Protein AF-A0A969VU24-F1 (afdb_monomer_lite)

Radius of gyration: 13.6 Å; chains: 1; bounding box: 31×31×35 Å

Structure (mmCIF, N/CA/C/O backbone):
data_AF-A0A969VU24-F1
#
_entry.id   AF-A0A969VU24-F1
#
loop_
_atom_site.group_PDB
_atom_site.id
_atom_site.type_symbol
_atom_site.label_atom_id
_atom_sit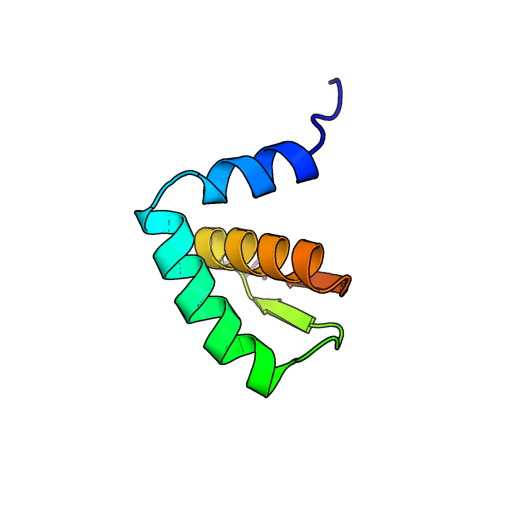e.label_alt_id
_atom_site.label_comp_id
_atom_site.label_asym_id
_atom_site.label_entity_id
_atom_site.label_seq_id
_atom_site.pdbx_PDB_ins_code
_atom_site.Cartn_x
_atom_site.Cartn_y
_atom_site.Cartn_z
_atom_site.occupancy
_atom_site.B_iso_or_equiv
_atom_site.auth_seq_id
_atom_site.auth_comp_id
_atom_site.auth_asym_id
_atom_site.auth_atom_id
_atom_site.pdbx_PDB_model_num
ATOM 1 N N . MET A 1 1 ? 10.976 -21.051 10.996 1.00 46.56 1 MET A N 1
ATOM 2 C CA . MET A 1 1 ? 10.868 -19.580 11.146 1.00 46.56 1 MET A CA 1
ATOM 3 C C . MET A 1 1 ? 9.542 -19.260 11.832 1.00 46.56 1 MET A C 1
ATOM 5 O O . MET A 1 1 ? 8.506 -19.569 11.256 1.00 46.56 1 MET A O 1
ATOM 9 N N . LYS A 1 2 ? 9.533 -18.738 13.072 1.00 46.88 2 LYS A N 1
ATOM 10 C CA . LYS A 1 2 ? 8.277 -18.311 13.724 1.00 46.88 2 LYS A CA 1
ATOM 11 C C . LYS A 1 2 ? 7.695 -17.143 12.918 1.00 46.88 2 LYS A C 1
ATOM 13 O O . LYS A 1 2 ? 8.399 -16.159 12.699 1.00 46.88 2 LYS A O 1
ATOM 18 N N . ARG A 1 3 ? 6.455 -17.267 12.431 1.00 55.25 3 ARG A N 1
ATOM 19 C CA . ARG A 1 3 ? 5.769 -16.177 11.721 1.00 55.25 3 ARG A CA 1
ATOM 20 C C . ARG A 1 3 ? 5.560 -15.033 12.716 1.00 55.25 3 ARG A C 1
ATOM 22 O O . ARG A 1 3 ? 4.890 -15.225 13.725 1.00 55.25 3 ARG A O 1
ATOM 29 N N . LYS A 1 4 ? 6.184 -13.879 12.468 1.00 60.22 4 LYS A N 1
ATOM 30 C CA . LYS A 1 4 ? 5.860 -12.649 13.199 1.00 60.22 4 LYS A CA 1
ATOM 31 C C . LYS A 1 4 ? 4.440 -12.243 12.820 1.00 60.22 4 LYS A C 1
ATOM 33 O O . LYS A 1 4 ? 4.096 -12.302 11.640 1.00 60.22 4 LYS A O 1
ATOM 38 N N . ASP A 1 5 ? 3.645 -11.836 13.801 1.00 63.03 5 ASP A N 1
ATOM 39 C CA . ASP A 1 5 ? 2.339 -11.245 13.533 1.00 63.03 5 ASP A CA 1
ATOM 40 C C . ASP A 1 5 ? 2.547 -9.902 12.819 1.00 63.03 5 ASP A C 1
ATOM 42 O O . ASP A 1 5 ? 3.033 -8.926 13.395 1.00 63.03 5 ASP A O 1
ATOM 46 N N . LEU A 1 6 ? 2.252 -9.891 11.520 1.00 63.06 6 LEU A N 1
ATOM 47 C CA . LEU A 1 6 ? 2.423 -8.730 10.649 1.00 63.06 6 LEU A CA 1
ATOM 48 C C . LEU A 1 6 ? 1.481 -7.590 11.054 1.00 63.06 6 LEU A C 1
ATOM 50 O O . LEU A 1 6 ? 1.816 -6.428 10.853 1.00 63.06 6 LEU A O 1
ATOM 54 N N . THR A 1 7 ? 0.350 -7.915 11.682 1.00 62.41 7 THR A N 1
ATOM 55 C CA . THR A 1 7 ? -0.683 -6.964 12.107 1.00 62.41 7 THR A CA 1
ATOM 56 C C . THR A 1 7 ? -0.158 -6.021 13.188 1.00 62.41 7 THR A C 1
ATOM 58 O O . THR A 1 7 ? -0.295 -4.802 13.081 1.00 62.41 7 THR A O 1
ATOM 61 N N . ALA A 1 8 ? 0.534 -6.575 14.190 1.00 61.69 8 ALA A N 1
ATOM 62 C CA . ALA A 1 8 ? 1.160 -5.806 15.265 1.00 61.69 8 ALA A CA 1
ATOM 63 C C . ALA A 1 8 ? 2.287 -4.889 14.751 1.00 61.69 8 ALA A C 1
ATOM 65 O O . ALA A 1 8 ? 2.461 -3.771 15.234 1.00 61.69 8 ALA A O 1
ATOM 66 N N . VAL A 1 9 ? 3.039 -5.338 13.739 1.00 63.78 9 VAL A N 1
ATOM 67 C CA . VAL A 1 9 ? 4.103 -4.537 13.110 1.00 63.78 9 VAL A CA 1
ATOM 68 C C . VAL A 1 9 ? 3.514 -3.382 12.299 1.00 63.78 9 VAL A C 1
ATOM 70 O O . VAL A 1 9 ? 4.044 -2.273 12.349 1.00 63.78 9 VAL A O 1
ATOM 73 N N . SER A 1 10 ? 2.406 -3.617 11.590 1.00 67.25 10 SER A N 1
ATOM 74 C CA . SER A 1 10 ? 1.718 -2.592 10.806 1.00 67.25 10 SER A CA 1
ATOM 75 C C . SER A 1 10 ? 1.200 -1.449 11.683 1.00 67.25 10 SER A C 1
ATOM 77 O O . SER A 1 10 ? 1.477 -0.291 11.388 1.00 67.25 10 SER A O 1
ATOM 79 N N . LEU A 1 11 ? 0.533 -1.742 12.803 1.00 72.00 11 LEU A N 1
ATOM 80 C CA . LEU A 1 11 ? -0.003 -0.694 13.684 1.00 72.00 11 LEU A CA 1
ATOM 81 C C . LEU A 1 11 ? 1.097 0.146 14.352 1.00 72.00 11 LEU A C 1
ATOM 83 O O . LEU A 1 11 ? 0.946 1.359 14.483 1.00 72.00 11 LEU A O 1
ATOM 87 N N . LYS A 1 12 ? 2.246 -0.459 14.677 1.00 82.19 12 LYS A N 1
ATOM 88 C CA . LYS A 1 12 ? 3.397 0.259 15.242 1.00 82.19 12 LYS A CA 1
ATOM 89 C C . LYS A 1 12 ? 3.983 1.309 14.287 1.00 82.19 12 LYS A C 1
ATOM 91 O O . LYS A 1 12 ? 4.534 2.312 14.731 1.00 82.19 12 LYS A O 1
ATOM 96 N N . LEU A 1 13 ? 3.843 1.128 12.970 1.00 82.06 13 LEU A N 1
ATOM 97 C CA . LEU A 1 13 ? 4.297 2.122 11.986 1.00 82.06 13 LEU A CA 1
ATOM 98 C C . LEU A 1 13 ? 3.530 3.448 12.101 1.00 82.06 13 LEU A C 1
ATOM 100 O O . LEU A 1 13 ? 4.098 4.501 11.808 1.00 82.06 13 LEU A O 1
ATOM 104 N N . LEU A 1 14 ? 2.274 3.412 12.558 1.00 83.69 14 LEU A N 1
ATOM 105 C CA . LEU A 1 14 ? 1.437 4.603 12.720 1.00 83.69 14 LEU A CA 1
ATOM 106 C C . LEU A 1 14 ? 1.818 5.459 13.940 1.00 83.69 14 LEU A C 1
ATOM 108 O O . LEU A 1 14 ? 1.357 6.596 14.032 1.00 83.69 14 LEU A O 1
ATOM 112 N N . GLU A 1 15 ? 2.692 4.975 14.833 1.00 90.19 15 GLU A N 1
ATOM 113 C CA . GLU A 1 15 ? 3.289 5.790 15.907 1.00 90.19 15 GLU A CA 1
ATOM 114 C C . GLU A 1 15 ? 4.221 6.874 15.337 1.00 90.19 15 GLU A C 1
ATOM 116 O O . GLU A 1 15 ? 4.414 7.940 15.928 1.00 90.19 15 GLU A O 1
ATOM 121 N N . ASN A 1 16 ? 4.795 6.634 14.154 1.00 93.44 16 ASN A N 1
ATOM 122 C CA . ASN A 1 16 ? 5.616 7.623 13.477 1.00 93.44 16 ASN A CA 1
ATOM 123 C C . ASN A 1 16 ? 4.733 8.713 12.854 1.00 93.44 16 ASN A C 1
ATOM 125 O O . ASN A 1 16 ? 4.010 8.468 11.888 1.00 93.44 16 ASN A O 1
ATOM 129 N N . LYS A 1 17 ? 4.869 9.952 13.343 1.00 95.00 17 LYS A N 1
ATOM 130 C CA . LYS A 1 17 ? 4.089 11.116 12.882 1.00 95.00 17 LYS A CA 1
ATOM 131 C C . LYS A 1 17 ? 4.114 11.327 11.364 1.00 95.00 17 LYS A C 1
ATOM 133 O O . LYS A 1 17 ? 3.089 11.679 10.788 1.00 95.00 17 LYS A O 1
ATOM 138 N N . LYS A 1 18 ? 5.263 11.117 10.705 1.00 95.06 18 LYS A N 1
ATOM 139 C CA . LYS A 1 18 ? 5.381 11.293 9.246 1.00 95.06 18 LYS A CA 1
ATOM 140 C C . LYS A 1 18 ? 4.597 10.217 8.498 1.00 95.06 18 LYS A C 1
ATOM 142 O O . LYS A 1 18 ? 3.860 10.539 7.572 1.00 95.06 18 LYS A O 1
ATOM 147 N N . ILE A 1 19 ? 4.731 8.958 8.918 1.00 94.06 19 ILE A N 1
ATOM 148 C CA . ILE A 1 19 ? 4.015 7.829 8.306 1.00 94.06 19 ILE A CA 1
ATOM 149 C C . ILE A 1 19 ? 2.511 7.977 8.535 1.00 94.06 19 ILE A C 1
ATOM 151 O O . ILE A 1 19 ? 1.740 7.817 7.595 1.00 94.06 19 ILE A O 1
ATOM 155 N N . ASN A 1 20 ? 2.104 8.353 9.748 1.00 94.81 20 ASN A N 1
ATOM 156 C CA . ASN A 1 20 ? 0.709 8.602 10.093 1.00 94.81 20 ASN A CA 1
ATOM 157 C C . ASN A 1 20 ? 0.088 9.680 9.191 1.00 94.81 20 ASN A C 1
ATOM 159 O O . ASN A 1 20 ? -0.966 9.458 8.605 1.00 94.81 2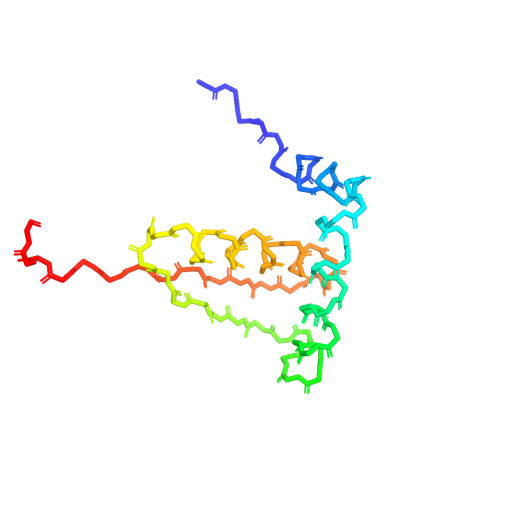0 ASN A O 1
ATOM 163 N N . TYR A 1 21 ? 0.789 10.800 8.982 1.00 96.56 21 TYR A N 1
ATOM 164 C CA . TYR A 1 21 ? 0.327 11.854 8.079 1.00 96.56 21 TYR A CA 1
ATOM 165 C C . TYR A 1 21 ? 0.176 11.369 6.628 1.00 96.56 21 TYR A C 1
ATOM 167 O O . TYR A 1 21 ? -0.837 11.645 5.985 1.00 96.56 21 TYR A O 1
ATOM 175 N N . ILE A 1 22 ? 1.153 10.617 6.109 1.00 96.75 22 ILE A N 1
ATOM 176 C CA . ILE A 1 22 ? 1.080 10.042 4.755 1.00 96.75 22 ILE A CA 1
ATOM 177 C C . ILE A 1 22 ? -0.111 9.084 4.650 1.00 96.75 22 ILE A C 1
ATOM 179 O O . ILE A 1 22 ? -0.884 9.165 3.695 1.00 96.75 22 ILE A O 1
ATOM 183 N N . TYR A 1 23 ? -0.287 8.216 5.646 1.00 96.38 23 TYR A N 1
ATOM 184 C CA . TYR A 1 23 ? -1.397 7.277 5.698 1.00 96.38 23 TYR A CA 1
ATOM 185 C C . TYR A 1 23 ? -2.752 7.981 5.756 1.00 96.38 23 TYR A C 1
ATOM 187 O O . TYR A 1 23 ? -3.637 7.633 4.985 1.00 96.38 23 TYR A O 1
ATOM 195 N N . PHE A 1 24 ? -2.898 9.020 6.579 1.00 96.00 24 PHE A N 1
ATOM 196 C CA . PHE A 1 24 ? -4.113 9.831 6.639 1.00 96.00 24 PHE A CA 1
ATOM 197 C C . PHE A 1 24 ? -4.477 10.398 5.260 1.00 96.00 24 PHE A C 1
ATOM 199 O O . PHE A 1 24 ? -5.597 10.229 4.785 1.00 96.00 24 PHE A O 1
ATOM 206 N N . ARG A 1 25 ? -3.507 10.997 4.554 1.00 97.06 25 ARG A N 1
ATOM 207 C CA . ARG A 1 25 ? -3.728 11.552 3.205 1.00 97.06 25 ARG A CA 1
ATOM 208 C C . ARG A 1 25 ? -4.069 10.481 2.169 1.00 97.06 25 ARG A C 1
ATOM 210 O O . ARG A 1 25 ? -4.845 10.754 1.256 1.00 97.06 25 ARG A O 1
ATOM 217 N N . PHE A 1 26 ? -3.470 9.298 2.283 1.00 96.25 26 PHE A N 1
ATOM 218 C CA . PHE A 1 26 ? -3.795 8.147 1.447 1.00 96.25 26 PHE A CA 1
ATOM 219 C C . PHE A 1 26 ? -5.224 7.661 1.715 1.00 96.25 26 PHE A C 1
ATOM 221 O O . PHE A 1 26 ? -6.022 7.581 0.784 1.00 96.25 26 PHE A O 1
ATOM 228 N N . ARG A 1 27 ? -5.568 7.415 2.983 1.00 95.75 27 ARG A N 1
ATOM 229 C CA . ARG A 1 27 ? -6.878 6.927 3.421 1.00 95.75 27 ARG A CA 1
ATOM 230 C C . ARG A 1 27 ? -8.008 7.829 2.939 1.00 95.75 27 ARG A C 1
ATOM 232 O O . ARG A 1 27 ? -8.942 7.316 2.341 1.00 95.75 27 ARG A O 1
ATOM 239 N N . GLU A 1 28 ? -7.904 9.143 3.132 1.00 95.69 28 GLU A N 1
ATOM 240 C CA . GLU A 1 28 ? -8.939 10.100 2.706 1.00 95.69 28 GLU A CA 1
ATOM 241 C C . GLU A 1 28 ? -9.238 10.007 1.202 1.00 95.69 28 GLU A C 1
ATOM 243 O O . GLU A 1 28 ? -10.388 10.093 0.776 1.00 95.69 28 GLU A O 1
ATOM 248 N N . LYS A 1 29 ? -8.202 9.786 0.384 1.00 95.44 29 LYS A N 1
ATOM 249 C CA . LYS A 1 29 ? -8.354 9.633 -1.068 1.00 95.44 29 LYS A CA 1
ATOM 250 C C . LYS A 1 29 ? -8.920 8.275 -1.465 1.00 95.44 29 LYS A C 1
ATOM 252 O O . LYS A 1 29 ? -9.681 8.195 -2.418 1.00 95.44 29 LYS A O 1
ATOM 257 N N . ILE A 1 30 ? -8.509 7.208 -0.786 1.00 94.81 30 ILE A N 1
ATOM 258 C CA . ILE A 1 30 ? -8.924 5.845 -1.130 1.00 94.81 30 ILE A CA 1
ATOM 259 C C . ILE A 1 30 ? -10.331 5.538 -0.622 1.00 94.81 30 ILE A C 1
ATOM 261 O O . ILE A 1 30 ? -11.079 4.839 -1.303 1.00 94.81 30 ILE A O 1
ATOM 265 N N . LEU A 1 31 ? -10.723 6.099 0.522 1.00 94.69 31 LEU A N 1
ATOM 266 C CA . LEU A 1 31 ? -12.035 5.878 1.123 1.00 94.69 31 LEU A CA 1
ATOM 267 C C . LEU A 1 31 ? -13.176 6.285 0.187 1.00 94.69 31 LEU A C 1
ATOM 269 O O . LEU A 1 31 ? -14.157 5.555 0.083 1.00 94.69 31 LEU A O 1
ATOM 273 N N . SER A 1 32 ? -13.029 7.398 -0.535 1.00 93.12 32 SER A N 1
ATOM 274 C CA . SER A 1 32 ? -14.031 7.863 -1.502 1.00 93.12 32 SER A CA 1
ATOM 275 C C . SER A 1 32 ? -14.068 7.050 -2.800 1.00 93.12 32 SER A C 1
ATOM 277 O O . SER A 1 32 ? -15.079 7.074 -3.495 1.00 93.12 32 SER A O 1
ATOM 279 N N . LEU A 1 33 ? -12.988 6.336 -3.130 1.00 93.50 33 LEU A N 1
ATOM 280 C CA . LEU A 1 33 ? -12.862 5.569 -4.373 1.00 93.50 33 LEU A 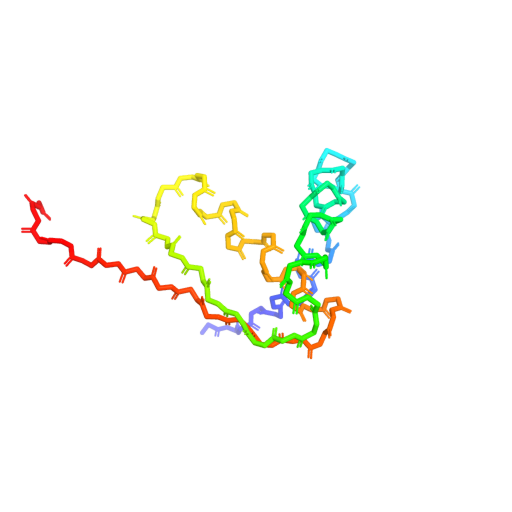CA 1
ATOM 281 C C . LEU A 1 33 ? -13.255 4.099 -4.207 1.00 93.50 33 LEU A C 1
ATOM 283 O O . LEU A 1 33 ? -13.886 3.527 -5.088 1.00 93.50 33 LEU A O 1
ATOM 287 N N . ILE A 1 34 ? -12.834 3.483 -3.103 1.00 92.62 34 ILE A N 1
ATOM 288 C CA . ILE A 1 34 ? -12.913 2.033 -2.882 1.00 92.62 34 ILE A CA 1
ATOM 289 C C . ILE A 1 34 ? -13.834 1.705 -1.703 1.00 92.62 34 ILE A C 1
ATOM 291 O O . ILE A 1 34 ? -14.473 0.655 -1.682 1.00 92.62 34 ILE A O 1
ATOM 295 N N . GLY A 1 35 ? -13.915 2.580 -0.695 1.00 93.06 35 GLY A N 1
ATOM 296 C CA . GLY A 1 35 ? -14.679 2.296 0.517 1.00 93.06 35 GLY A CA 1
ATOM 297 C C . GLY A 1 35 ? -14.230 0.985 1.175 1.00 93.06 35 GLY A C 1
ATOM 298 O O . GLY A 1 35 ? -13.048 0.795 1.474 1.00 93.06 35 GLY A O 1
ATOM 299 N N . LYS A 1 36 ? -15.174 0.063 1.387 1.00 93.62 36 LYS A N 1
ATOM 300 C CA . LYS A 1 36 ? -14.924 -1.268 1.971 1.00 93.62 36 LYS A CA 1
ATOM 301 C C . LYS A 1 36 ? -14.799 -2.388 0.934 1.00 93.62 36 LYS A C 1
ATOM 303 O O . LYS A 1 36 ? -14.700 -3.553 1.311 1.00 93.62 36 LYS A O 1
ATOM 308 N N . GLU A 1 37 ? -14.791 -2.052 -0.350 1.00 95.19 37 GLU A N 1
ATOM 309 C CA . GLU A 1 37 ? -14.682 -3.050 -1.405 1.00 95.19 37 GLU A CA 1
ATOM 310 C C . GLU A 1 37 ? -13.299 -3.701 -1.433 1.00 95.19 37 GLU A C 1
ATOM 312 O O . GLU A 1 37 ? -12.295 -3.148 -0.971 1.00 95.19 37 GLU A O 1
ATOM 317 N N . LYS A 1 38 ? -13.245 -4.908 -2.002 1.00 95.94 38 LYS A N 1
ATOM 318 C CA . LYS A 1 38 ? -11.970 -5.572 -2.273 1.00 95.94 38 LYS A CA 1
ATOM 319 C C . LYS A 1 38 ? -11.243 -4.824 -3.382 1.00 95.94 38 LYS A C 1
ATOM 321 O O . LYS A 1 38 ? -11.859 -4.434 -4.371 1.00 95.94 38 LYS A O 1
ATOM 326 N N . PHE A 1 39 ? -9.929 -4.681 -3.258 1.00 96.19 39 PHE A N 1
ATOM 327 C CA . PHE A 1 39 ? -9.143 -3.955 -4.252 1.00 96.19 39 PHE A CA 1
ATOM 328 C C . PHE A 1 39 ? -7.808 -4.619 -4.566 1.00 96.19 39 PHE A C 1
ATOM 330 O O . PHE A 1 39 ? -7.332 -5.510 -3.864 1.00 96.19 39 PHE A O 1
ATOM 337 N N . ALA A 1 40 ? -7.200 -4.177 -5.657 1.00 96.50 40 ALA A N 1
ATOM 338 C CA . ALA A 1 40 ? -5.914 -4.662 -6.112 1.00 96.50 40 ALA A CA 1
ATOM 339 C C . ALA A 1 40 ? -4.968 -3.488 -6.367 1.00 96.50 40 ALA A C 1
ATOM 341 O O . ALA A 1 40 ? -5.395 -2.422 -6.807 1.00 96.50 40 ALA A O 1
ATOM 342 N N . ILE A 1 41 ? -3.681 -3.695 -6.099 1.00 96.69 41 ILE A N 1
ATOM 343 C CA . ILE A 1 41 ? -2.618 -2.739 -6.415 1.00 96.69 41 ILE A CA 1
ATOM 344 C C . ILE A 1 41 ? -1.582 -3.400 -7.319 1.00 96.69 41 ILE A C 1
ATOM 346 O O . ILE A 1 41 ? -1.239 -4.568 -7.134 1.00 96.69 41 ILE A O 1
ATOM 350 N N . ALA A 1 42 ? -1.058 -2.643 -8.276 1.00 97.12 42 ALA A N 1
ATOM 351 C CA . ALA A 1 42 ? 0.099 -3.055 -9.056 1.00 97.12 42 ALA A CA 1
ATOM 352 C C . ALA A 1 42 ? 1.378 -2.624 -8.331 1.00 97.12 42 ALA A C 1
ATOM 354 O O . ALA A 1 42 ? 1.499 -1.472 -7.908 1.00 97.12 42 ALA A O 1
ATOM 355 N N . VAL A 1 43 ? 2.334 -3.539 -8.187 1.00 97.19 43 VAL A N 1
ATOM 356 C CA . VAL A 1 43 ? 3.640 -3.269 -7.585 1.00 97.19 43 VAL A CA 1
ATOM 357 C C . VAL A 1 43 ? 4.762 -3.683 -8.529 1.00 97.19 43 VAL A C 1
ATOM 359 O O . VAL A 1 43 ? 4.676 -4.708 -9.196 1.00 97.19 43 VAL A O 1
ATOM 362 N N . SER A 1 44 ? 5.828 -2.887 -8.585 1.00 95.62 44 SER A N 1
ATOM 363 C CA . SER A 1 44 ? 7.007 -3.162 -9.420 1.00 95.62 44 SER A CA 1
ATOM 364 C C . SER A 1 44 ? 8.179 -3.743 -8.628 1.00 95.62 44 SER A C 1
ATOM 366 O O . SER A 1 44 ? 9.167 -4.167 -9.214 1.00 95.62 44 SER A O 1
ATOM 368 N N . GLY A 1 45 ? 8.099 -3.721 -7.294 1.00 93.12 45 GLY A N 1
ATOM 369 C CA . GLY A 1 45 ? 9.215 -4.045 -6.401 1.00 93.12 45 GLY A CA 1
ATOM 370 C C . GLY A 1 45 ? 10.107 -2.843 -6.064 1.00 93.12 45 GLY A C 1
ATOM 371 O O . GLY A 1 45 ? 10.978 -2.959 -5.207 1.00 93.12 45 GLY A O 1
ATOM 372 N N . GLY A 1 46 ? 9.872 -1.676 -6.676 1.00 96.06 46 GLY A N 1
ATOM 373 C CA . GLY A 1 46 ? 10.532 -0.420 -6.306 1.00 96.06 46 GLY A CA 1
ATOM 374 C C . GLY A 1 46 ? 10.011 0.164 -4.988 1.00 96.06 46 GLY A C 1
ATOM 375 O O . GLY A 1 46 ? 8.908 -0.173 -4.544 1.00 96.06 46 GLY A O 1
ATOM 376 N N . SER A 1 47 ? 10.774 1.085 -4.392 1.00 97.19 47 SER A N 1
ATOM 377 C CA . SER A 1 47 ? 10.472 1.718 -3.096 1.00 97.19 47 SER A CA 1
ATOM 378 C C . SER A 1 47 ? 9.060 2.291 -3.013 1.00 97.19 47 SER A C 1
ATOM 380 O O . SER A 1 47 ? 8.358 2.041 -2.036 1.00 97.19 47 SER A O 1
ATOM 382 N N . ASP A 1 48 ? 8.617 2.998 -4.050 1.00 96.31 48 ASP A N 1
ATOM 383 C CA . ASP A 1 48 ? 7.314 3.671 -4.053 1.00 96.31 48 ASP A CA 1
ATOM 384 C C . ASP A 1 48 ? 6.168 2.657 -4.062 1.00 96.31 48 ASP A C 1
ATOM 386 O O . ASP A 1 48 ? 5.197 2.781 -3.317 1.00 96.31 48 ASP A O 1
ATOM 390 N N . SER A 1 49 ? 6.315 1.592 -4.852 1.00 96.88 49 SER A N 1
ATOM 391 C CA . SER A 1 49 ? 5.326 0.516 -4.923 1.00 96.88 49 SER A CA 1
ATOM 392 C C . SER A 1 49 ? 5.261 -0.317 -3.639 1.00 96.88 49 SER A C 1
ATOM 394 O O . SER A 1 49 ? 4.188 -0.772 -3.240 1.00 96.88 49 SER A O 1
ATOM 396 N N . LEU A 1 50 ? 6.393 -0.473 -2.946 1.00 95.56 50 LEU A N 1
ATOM 397 C CA . LEU A 1 50 ? 6.442 -1.118 -1.637 1.00 95.56 50 LEU A CA 1
ATOM 398 C C . LEU A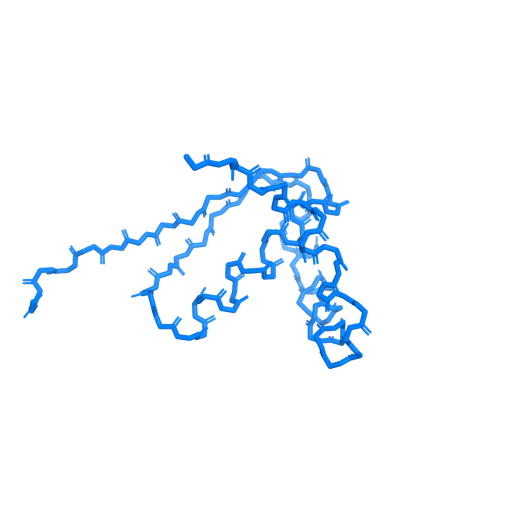 1 50 ? 5.855 -0.216 -0.544 1.00 95.56 50 LEU A C 1
ATOM 400 O O . LEU A 1 50 ? 5.146 -0.703 0.331 1.00 95.56 50 LEU A O 1
ATOM 404 N N . ALA A 1 51 ? 6.072 1.099 -0.608 1.00 95.69 51 ALA A N 1
ATOM 405 C CA . ALA A 1 51 ? 5.395 2.037 0.281 1.00 95.69 51 ALA A CA 1
ATOM 406 C C . ALA A 1 51 ? 3.871 1.977 0.079 1.00 95.69 51 ALA A C 1
ATOM 408 O O . ALA A 1 51 ? 3.124 1.879 1.053 1.00 95.69 51 ALA A O 1
ATOM 409 N N . LEU A 1 52 ? 3.408 1.938 -1.176 1.00 96.44 52 LEU A N 1
ATOM 410 C CA . LEU A 1 52 ? 1.993 1.759 -1.505 1.00 96.44 52 LEU A CA 1
ATOM 411 C C . LEU A 1 52 ? 1.425 0.454 -0.930 1.00 96.44 52 LEU A C 1
ATOM 413 O O . LEU A 1 52 ? 0.322 0.467 -0.389 1.00 96.44 52 LEU A O 1
ATOM 417 N N . SER A 1 53 ? 2.162 -0.660 -0.996 1.00 95.62 53 SER A N 1
ATOM 418 C CA . SER A 1 53 ? 1.683 -1.942 -0.461 1.00 95.62 53 SER A CA 1
ATOM 419 C C . SER A 1 53 ? 1.541 -1.941 1.062 1.00 95.62 53 SER A C 1
ATOM 421 O O . SER A 1 53 ? 0.587 -2.517 1.590 1.00 95.62 53 SER A O 1
ATOM 423 N N . VAL A 1 54 ? 2.415 -1.223 1.772 1.00 94.50 54 VAL A N 1
ATOM 424 C CA . VAL A 1 54 ? 2.284 -1.007 3.219 1.00 94.50 54 VAL A CA 1
ATOM 425 C C . VAL A 1 54 ? 1.046 -0.167 3.536 1.00 94.50 54 VAL A C 1
ATOM 427 O O . VAL A 1 54 ? 0.262 -0.549 4.404 1.00 94.50 54 VAL A O 1
ATOM 430 N N . LEU A 1 55 ? 0.830 0.941 2.820 1.00 95.56 55 LEU A N 1
ATOM 431 C CA . LEU A 1 55 ? -0.349 1.795 3.010 1.00 95.56 55 LEU A CA 1
ATOM 432 C C . LEU A 1 55 ? -1.655 1.044 2.701 1.00 95.56 55 LEU A C 1
ATOM 434 O O . LEU A 1 55 ? -2.612 1.133 3.469 1.00 95.56 55 LEU A O 1
ATOM 438 N N . ALA A 1 56 ? -1.676 0.245 1.632 1.00 95.31 56 ALA A N 1
ATOM 439 C CA . ALA A 1 56 ? -2.802 -0.615 1.279 1.00 95.31 56 ALA A CA 1
ATOM 440 C C . ALA A 1 56 ? -3.082 -1.669 2.360 1.00 95.31 56 ALA A C 1
ATOM 442 O O . ALA A 1 56 ? -4.239 -1.891 2.718 1.00 95.31 56 ALA A O 1
ATOM 443 N N . LYS A 1 57 ? -2.036 -2.278 2.941 1.00 94.25 57 LYS A N 1
ATOM 444 C CA . LYS A 1 57 ? -2.192 -3.223 4.054 1.00 94.25 57 LYS A CA 1
ATOM 445 C C . LYS A 1 57 ? -2.777 -2.555 5.296 1.00 94.25 57 LYS A C 1
ATOM 447 O O . LYS A 1 57 ? -3.645 -3.150 5.926 1.00 94.25 57 LYS A O 1
ATOM 452 N N . LEU A 1 58 ? -2.330 -1.346 5.638 1.00 93.69 58 LEU A N 1
ATOM 453 C CA . LEU A 1 58 ? -2.882 -0.574 6.758 1.00 93.69 58 LEU A CA 1
ATOM 454 C C . LEU A 1 58 ? -4.365 -0.266 6.546 1.00 93.69 58 LEU A C 1
ATOM 456 O O . LEU A 1 58 ? -5.172 -0.532 7.432 1.00 93.69 58 LEU A O 1
ATOM 460 N N . TYR A 1 59 ? -4.725 0.189 5.346 1.00 94.56 59 TYR A N 1
ATOM 461 C CA . TYR A 1 59 ? -6.114 0.460 4.980 1.00 94.56 59 TYR A CA 1
ATOM 462 C C . TYR A 1 59 ? -6.993 -0.786 5.065 1.00 94.56 59 TYR A C 1
ATOM 464 O O . TYR A 1 59 ? -8.107 -0.722 5.582 1.00 94.56 59 TYR A O 1
ATOM 472 N N . SER A 1 60 ? -6.460 -1.924 4.617 1.00 93.81 60 SER A N 1
ATOM 473 C CA . SER A 1 60 ? -7.125 -3.222 4.697 1.00 93.81 60 SER A CA 1
ATOM 474 C C . SER A 1 60 ? -7.389 -3.680 6.123 1.00 93.81 60 SER A C 1
ATOM 476 O O . SER A 1 60 ? -8.482 -4.161 6.413 1.00 93.81 60 SER A O 1
ATOM 478 N N . LEU A 1 61 ? -6.432 -3.468 7.027 1.00 91.88 61 LEU A N 1
ATOM 479 C CA . LEU A 1 61 ? -6.611 -3.763 8.447 1.00 91.88 61 LEU A CA 1
ATOM 480 C C . LEU A 1 61 ? -7.620 -2.823 9.117 1.00 91.88 61 LEU A C 1
ATOM 482 O O . LEU A 1 61 ? -8.411 -3.277 9.934 1.00 91.88 61 LEU A O 1
ATOM 486 N N . GLU A 1 62 ? -7.604 -1.531 8.783 1.00 91.69 62 GLU A N 1
ATOM 487 C CA . GLU A 1 62 ? -8.518 -0.550 9.381 1.00 91.69 62 GLU A CA 1
ATOM 488 C C . GLU A 1 62 ? -9.973 -0.738 8.927 1.00 91.69 62 GLU A C 1
ATOM 490 O O . GLU A 1 62 ? -10.894 -0.546 9.717 1.00 91.69 62 GLU A O 1
ATOM 495 N N . ASN A 1 63 ? -10.191 -1.105 7.662 1.00 91.88 63 ASN A N 1
ATOM 496 C CA . ASN A 1 63 ? -11.530 -1.160 7.063 1.00 91.88 63 ASN A CA 1
ATOM 497 C C . ASN A 1 63 ? -12.100 -2.577 6.938 1.00 91.88 63 ASN A C 1
ATOM 499 O O . ASN A 1 63 ? -13.202 -2.724 6.407 1.00 91.88 63 ASN A O 1
ATOM 503 N N . ASP A 1 64 ? -11.364 -3.587 7.409 1.00 91.50 64 ASP A N 1
ATOM 504 C CA . ASP A 1 64 ? -11.701 -5.010 7.279 1.00 91.50 64 ASP A CA 1
ATOM 505 C C . ASP A 1 64 ? -12.044 -5.406 5.830 1.00 91.50 64 ASP A C 1
ATOM 507 O O . ASP A 1 64 ? -13.014 -6.105 5.544 1.00 91.50 64 ASP A O 1
ATOM 511 N N . ASN A 1 65 ? -11.251 -4.902 4.880 1.00 92.06 65 ASN A N 1
ATOM 512 C CA . ASN A 1 65 ? -11.394 -5.231 3.464 1.00 92.06 65 ASN A CA 1
ATOM 513 C C . ASN A 1 65 ? -10.181 -6.021 2.963 1.00 92.06 65 ASN A C 1
ATOM 515 O O . ASN A 1 65 ? -9.091 -5.987 3.538 1.00 92.06 65 ASN A O 1
ATOM 519 N N . HIS A 1 66 ? -10.372 -6.792 1.896 1.00 93.38 66 HIS A N 1
ATOM 520 C CA . HIS A 1 66 ? -9.308 -7.615 1.330 1.00 93.38 66 HIS A CA 1
ATOM 521 C C . HIS A 1 66 ? -8.588 -6.863 0.214 1.00 93.38 66 HIS A C 1
ATOM 523 O O . HIS A 1 66 ? -9.240 -6.292 -0.661 1.00 93.38 66 HIS A O 1
ATOM 529 N N . PHE A 1 67 ? -7.256 -6.929 0.195 1.00 95.19 67 PHE A N 1
ATOM 530 C CA . PHE A 1 67 ? -6.477 -6.410 -0.922 1.00 95.19 67 PHE A CA 1
ATOM 531 C C . PHE A 1 67 ? -5.487 -7.436 -1.467 1.00 95.19 67 PHE A C 1
ATOM 533 O O . PHE A 1 67 ? -4.990 -8.292 -0.732 1.00 95.19 67 PHE A O 1
ATOM 540 N N . VAL A 1 68 ? -5.173 -7.305 -2.756 1.00 96.88 68 VAL A N 1
ATOM 541 C CA . VAL A 1 68 ? -4.169 -8.115 -3.455 1.00 96.88 68 VAL A CA 1
ATOM 542 C C . VAL A 1 68 ? -3.091 -7.205 -4.043 1.00 96.88 68 VAL A C 1
ATOM 544 O O . VAL A 1 68 ? -3.399 -6.192 -4.666 1.00 96.88 68 VAL A O 1
ATOM 547 N N . ALA A 1 69 ? -1.820 -7.568 -3.868 1.00 96.50 69 ALA A N 1
ATOM 548 C CA . ALA A 1 69 ? -0.708 -6.942 -4.580 1.00 96.50 69 ALA A CA 1
ATOM 549 C C . ALA A 1 69 ? -0.301 -7.815 -5.771 1.00 96.50 69 ALA A C 1
ATOM 551 O O . ALA A 1 69 ? -0.011 -8.998 -5.595 1.00 96.50 69 ALA A O 1
ATOM 552 N N . LEU A 1 70 ? -0.269 -7.231 -6.969 1.00 97.38 70 LEU A N 1
ATOM 553 C CA . LEU A 1 70 ? 0.134 -7.902 -8.200 1.00 97.38 70 LEU A CA 1
ATOM 554 C C . LEU A 1 70 ? 1.484 -7.368 -8.660 1.00 97.38 70 LEU A C 1
ATOM 556 O O . LEU A 1 70 ? 1.637 -6.166 -8.862 1.00 97.38 70 LEU A O 1
ATOM 560 N N . ILE A 1 71 ? 2.437 -8.271 -8.864 1.00 96.12 71 ILE A N 1
ATOM 561 C CA . ILE A 1 71 ? 3.723 -7.983 -9.496 1.00 96.12 71 ILE A CA 1
ATOM 562 C C . ILE 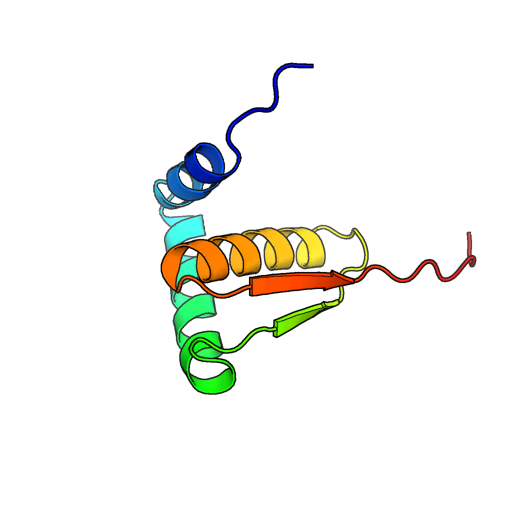A 1 71 ? 3.776 -8.675 -10.854 1.00 96.12 71 ILE A C 1
ATOM 564 O O . ILE A 1 71 ? 3.367 -9.830 -10.976 1.00 96.12 71 ILE A O 1
ATOM 568 N N . ILE A 1 72 ? 4.257 -7.964 -11.874 1.00 95.44 72 ILE A N 1
ATOM 569 C CA . ILE A 1 72 ? 4.422 -8.503 -13.225 1.00 95.44 72 ILE A CA 1
ATOM 570 C C . ILE A 1 72 ? 5.911 -8.731 -13.463 1.00 95.44 72 ILE A C 1
ATOM 572 O O . ILE A 1 72 ? 6.702 -7.789 -13.459 1.00 95.44 72 ILE A O 1
ATOM 576 N N . ASP A 1 73 ? 6.284 -9.988 -13.687 1.00 94.62 73 ASP A N 1
ATOM 577 C CA . ASP A 1 73 ? 7.603 -10.325 -14.208 1.00 94.62 73 ASP A CA 1
ATOM 578 C C . ASP A 1 73 ? 7.624 -10.068 -15.719 1.00 94.62 73 ASP A C 1
ATOM 580 O O . ASP A 1 73 ? 7.042 -10.814 -16.509 1.00 94.62 73 ASP A O 1
ATOM 584 N N . HIS A 1 74 ? 8.279 -8.977 -16.112 1.00 94.75 74 HIS A N 1
ATOM 585 C CA . HIS A 1 74 ? 8.420 -8.592 -17.513 1.00 94.75 74 HIS A CA 1
ATOM 586 C C . HIS A 1 74 ? 9.512 -9.379 -18.255 1.00 94.75 74 HIS A C 1
ATOM 588 O O . HIS A 1 74 ? 9.587 -9.263 -19.477 1.00 94.75 74 HIS A O 1
ATOM 594 N N . LYS A 1 75 ? 10.361 -10.151 -17.555 1.00 95.19 75 LYS A N 1
ATOM 595 C CA . LYS A 1 75 ? 11.470 -10.938 -18.133 1.00 95.19 75 LYS A CA 1
ATOM 596 C C . LYS A 1 75 ? 12.419 -10.147 -19.042 1.00 95.19 75 LYS A C 1
ATOM 598 O O . LYS A 1 75 ? 12.960 -10.682 -20.007 1.00 95.19 75 LYS A O 1
ATOM 603 N N . LEU A 1 76 ? 12.606 -8.859 -18.754 1.00 94.50 76 LEU A N 1
ATOM 604 C CA . LEU A 1 76 ? 13.497 -7.985 -19.528 1.00 94.50 76 LEU A CA 1
ATOM 605 C C . LEU A 1 76 ? 14.953 -8.038 -19.047 1.00 94.50 76 LEU A C 1
ATOM 607 O O . LEU A 1 76 ? 15.841 -7.608 -19.783 1.00 94.50 76 LEU A O 1
ATOM 611 N N . ARG A 1 77 ? 15.188 -8.510 -17.818 1.00 83.44 77 ARG A N 1
ATOM 612 C CA . ARG A 1 77 ? 16.497 -8.711 -17.187 1.00 83.44 77 ARG A CA 1
ATOM 613 C C . ARG A 1 77 ? 16.408 -9.839 -16.174 1.00 83.44 77 ARG A C 1
ATOM 615 O O . ARG A 1 77 ? 15.312 -9.976 -15.586 1.00 83.44 77 ARG A O 1
#

Foldseek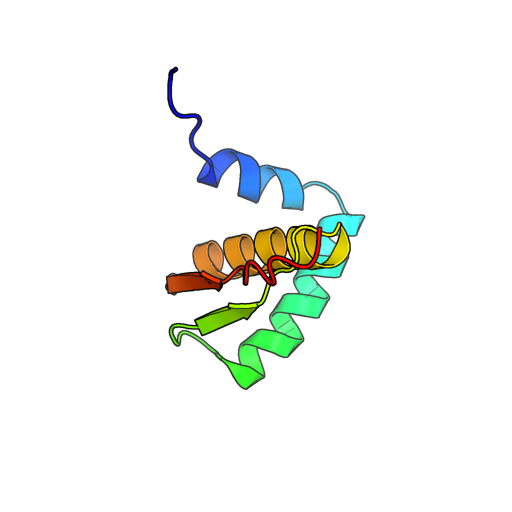 3Di:
DPDDPVLVVLVVQCVDPVLVVVLVVVLVVVCVVQNQEEEEDEAAPDPVSVSVVSSVVSNCVVSVHHYYYDYDDPVPD

Sequence (77 aa):
MKRKDLTAVSLKLLENKKINYIYFRFREKILSLIGKEKFAIAVSGGSDSLALSVLAKLYSLENDNHFVALIIDHKLR

pLDDT: mean 89.37, std 12.62, range [46.56, 97.38]

Secondary structure (DSSP, 8-state):
-PPP-HHHHHHHHTTSHHHHHHHHHHHHHHHHHHTTS-EEEEE-SSHHHHHHHHHHHHHHHHHT--EEEEE------